Protein AF-A0A939INZ6-F1 (afdb_monomer)

pLDDT: mean 71.63, std 12.54, range [39.81, 89.75]

Mean predicted aligned error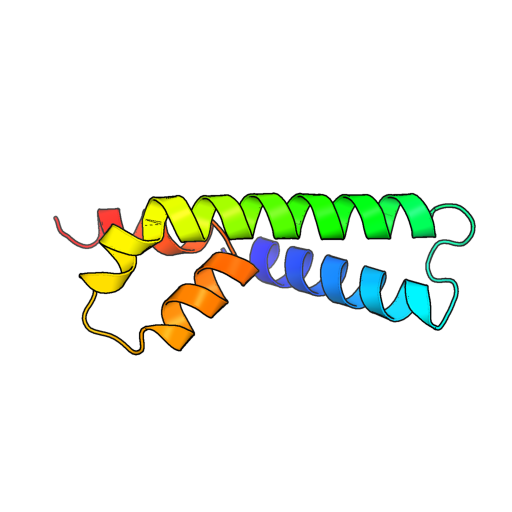: 9.67 Å

Solvent-accessible surface area (backbone atoms only — not comparable to full-atom values): 4702 Å² total; per-residue (Å²): 116,67,65,63,49,53,52,48,52,49,44,47,52,50,34,56,44,37,76,81,42,80,73,58,56,89,49,33,64,56,45,37,49,51,39,50,51,50,44,50,51,13,47,52,51,36,62,74,41,40,73,59,55,72,71,46,98,63,65,62,68,58,57,50,50,46,20,46,66,48,28,67,75,59,54,60,58,60,68,64,70,76,119

Radius of gyration: 14.9 Å; Cα contacts (8 Å, |Δi|>4): 53; chains: 1; bounding box: 36×22×44 Å

Sequence (83 aa):
MLILKIGLLAVYLAAAASLVVPVLGPGDIYLQYVALALLAIHALETVFTFQILQRHPGGMAQSVLLCLLFGVVHWAPLKKSGS

Organism: NCBI:txid651086

Structure (mmCIF, N/CA/C/O backbone):
data_AF-A0A939INZ6-F1
#
_entry.id   AF-A0A939INZ6-F1
#
loop_
_atom_site.group_PDB
_atom_site.id
_atom_site.type_symbol
_atom_site.label_atom_id
_atom_site.label_alt_id
_atom_site.label_comp_id
_atom_site.label_asym_id
_atom_site.label_entity_id
_atom_site.label_seq_id
_atom_site.pdbx_PDB_ins_code
_atom_site.Cartn_x
_atom_site.Cartn_y
_atom_site.Cartn_z
_atom_site.occupancy
_atom_site.B_iso_or_equiv
_atom_site.auth_seq_id
_atom_site.auth_comp_id
_atom_site.auth_asym_id
_atom_site.auth_atom_id
_atom_site.pdbx_PDB_model_num
ATOM 1 N N . MET A 1 1 ? -0.938 14.403 7.275 1.00 61.06 1 MET A N 1
ATOM 2 C CA . MET A 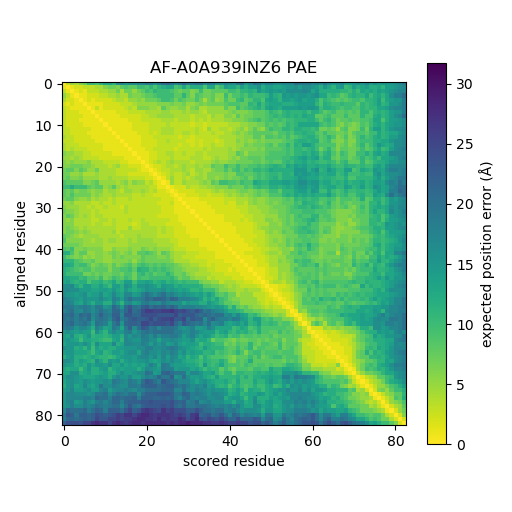1 1 ? -1.786 13.250 6.888 1.00 61.06 1 MET A CA 1
ATOM 3 C C . MET A 1 1 ? -1.977 13.107 5.381 1.00 61.06 1 MET A C 1
ATOM 5 O O . MET A 1 1 ? -1.752 12.014 4.896 1.00 61.06 1 MET A O 1
ATOM 9 N N . LEU A 1 2 ? -2.357 14.153 4.632 1.00 65.75 2 LEU A N 1
ATOM 10 C CA . LEU A 1 2 ? -2.673 14.053 3.192 1.00 65.75 2 LEU A CA 1
ATOM 11 C C . LEU A 1 2 ? -1.493 13.591 2.306 1.00 65.75 2 LEU A C 1
ATOM 13 O O . LEU A 1 2 ? -1.688 12.817 1.381 1.00 65.75 2 LEU A O 1
ATOM 17 N N . ILE A 1 3 ? -0.265 14.009 2.620 1.00 63.66 3 ILE A N 1
ATOM 18 C CA . ILE A 1 3 ? 0.932 13.692 1.817 1.00 63.66 3 ILE A CA 1
ATOM 19 C C . ILE A 1 3 ? 1.238 12.186 1.802 1.00 63.66 3 ILE A C 1
ATOM 21 O O . ILE A 1 3 ? 1.489 11.634 0.737 1.00 63.66 3 ILE A O 1
ATOM 25 N N . LEU A 1 4 ? 1.138 11.499 2.949 1.00 66.25 4 LEU A N 1
ATOM 26 C CA . LEU A 1 4 ? 1.300 10.037 3.002 1.00 66.25 4 LEU A CA 1
ATOM 27 C C . LEU A 1 4 ? 0.212 9.324 2.193 1.00 66.25 4 LEU A C 1
ATOM 29 O O . LEU A 1 4 ? 0.490 8.335 1.525 1.00 66.25 4 LEU A O 1
ATOM 33 N N . LYS A 1 5 ? -1.017 9.851 2.234 1.00 65.00 5 LYS A N 1
ATOM 34 C CA . LYS A 1 5 ? -2.148 9.298 1.488 1.00 65.00 5 LYS A CA 1
ATOM 35 C C . LYS A 1 5 ? -1.912 9.357 -0.019 1.00 65.00 5 LYS A C 1
ATOM 37 O O . LYS A 1 5 ? -2.092 8.365 -0.716 1.00 65.00 5 LYS A O 1
ATOM 42 N N . ILE A 1 6 ? -1.484 10.522 -0.497 1.00 73.62 6 ILE A N 1
ATOM 43 C CA . ILE A 1 6 ? -1.178 10.750 -1.910 1.00 73.62 6 ILE A CA 1
ATOM 44 C C . ILE A 1 6 ? 0.027 9.903 -2.334 1.00 73.62 6 ILE A C 1
ATOM 46 O O . ILE A 1 6 ? -0.023 9.274 -3.386 1.00 73.62 6 ILE A O 1
ATOM 50 N N . GLY A 1 7 ? 1.071 9.827 -1.502 1.00 76.06 7 GLY A N 1
ATOM 51 C CA . GLY A 1 7 ? 2.251 9.007 -1.779 1.00 76.06 7 GLY A CA 1
ATOM 52 C C . GLY A 1 7 ? 1.924 7.519 -1.915 1.00 76.06 7 GLY A C 1
ATOM 53 O O . GLY A 1 7 ? 2.372 6.876 -2.857 1.00 76.06 7 GLY A O 1
ATOM 54 N N . LEU A 1 8 ? 1.085 6.979 -1.030 1.00 77.50 8 LEU A N 1
ATOM 55 C CA . LEU A 1 8 ? 0.690 5.572 -1.0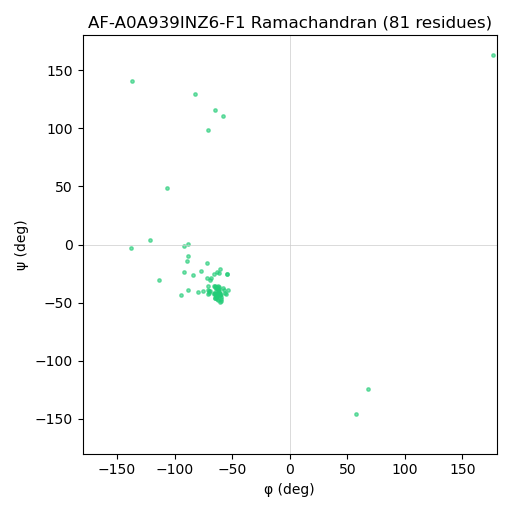77 1.00 77.50 8 LEU A CA 1
ATOM 56 C C . LEU A 1 8 ? -0.203 5.257 -2.286 1.00 77.50 8 LEU A C 1
ATOM 58 O O . LEU A 1 8 ? -0.007 4.244 -2.954 1.00 77.50 8 LEU A O 1
ATOM 62 N N . LEU A 1 9 ? -1.128 6.161 -2.625 1.00 79.56 9 LEU A N 1
ATOM 63 C CA . LEU A 1 9 ? -1.927 6.044 -3.845 1.00 79.56 9 LEU A CA 1
ATOM 64 C C . LEU A 1 9 ? -1.037 6.069 -5.096 1.00 79.56 9 LEU A C 1
ATOM 66 O O . LEU A 1 9 ? -1.239 5.271 -6.007 1.00 79.56 9 LEU A O 1
ATOM 70 N N . ALA A 1 10 ? -0.025 6.940 -5.122 1.00 81.56 10 ALA A N 1
ATOM 71 C CA . ALA A 1 10 ? 0.938 7.004 -6.214 1.00 81.56 10 ALA A CA 1
ATOM 72 C C . ALA A 1 10 ? 1.749 5.705 -6.348 1.00 81.56 10 ALA A C 1
ATOM 74 O O . ALA A 1 10 ? 1.961 5.256 -7.468 1.00 81.56 10 ALA A O 1
ATOM 75 N N . VAL A 1 11 ? 2.137 5.059 -5.240 1.00 82.50 11 VAL A N 1
ATOM 76 C CA . VAL A 1 11 ? 2.815 3.747 -5.266 1.00 82.50 11 VAL A CA 1
ATOM 77 C C . VAL A 1 11 ? 1.911 2.667 -5.861 1.00 82.50 11 VAL A C 1
ATOM 79 O O . VAL A 1 11 ? 2.365 1.914 -6.719 1.00 82.50 11 VAL A O 1
ATOM 82 N N . TYR A 1 12 ? 0.632 2.613 -5.477 1.00 81.56 12 TYR A N 1
ATOM 83 C CA . TYR A 1 12 ? -0.310 1.652 -6.063 1.00 81.56 12 TYR A CA 1
ATOM 84 C C . TYR A 1 12 ? -0.559 1.908 -7.552 1.00 81.56 12 TYR A C 1
ATOM 86 O O . TYR A 1 12 ? -0.561 0.966 -8.341 1.00 81.56 12 TYR A O 1
ATOM 94 N N . LEU A 1 13 ? -0.731 3.171 -7.951 1.00 84.69 13 LEU A N 1
ATOM 95 C CA . LEU A 1 13 ? -0.916 3.541 -9.355 1.00 84.69 13 LEU A CA 1
ATOM 96 C C . LEU A 1 13 ? 0.333 3.238 -10.186 1.00 84.69 13 LEU A C 1
ATOM 98 O O . LEU A 1 13 ? 0.212 2.709 -11.285 1.00 84.69 13 LEU A O 1
ATOM 102 N N . ALA A 1 14 ? 1.523 3.516 -9.654 1.00 83.81 14 ALA A N 1
ATOM 103 C CA . ALA A 1 14 ? 2.784 3.204 -10.314 1.00 83.81 14 ALA A CA 1
ATOM 104 C C . ALA A 1 14 ? 2.990 1.687 -10.437 1.00 83.81 14 ALA A C 1
ATOM 106 O O . ALA A 1 14 ? 3.377 1.217 -11.501 1.00 83.81 14 ALA A O 1
ATOM 107 N N . ALA A 1 15 ? 2.667 0.909 -9.400 1.00 86.75 15 ALA A N 1
ATOM 108 C CA . ALA A 1 15 ? 2.722 -0.551 -9.450 1.00 86.75 15 ALA A CA 1
ATOM 109 C C . ALA A 1 15 ? 1.697 -1.148 -10.432 1.00 86.75 15 ALA A C 1
ATOM 111 O O . ALA A 1 15 ? 2.002 -2.125 -11.105 1.00 86.75 15 ALA A O 1
ATOM 112 N N . ALA A 1 16 ? 0.504 -0.560 -10.561 1.00 84.50 16 ALA A N 1
ATOM 113 C CA . ALA A 1 16 ? -0.487 -0.984 -11.550 1.00 84.50 16 ALA A CA 1
ATOM 114 C C . ALA A 1 16 ? -0.067 -0.610 -12.981 1.00 84.50 16 ALA A C 1
ATOM 116 O O . ALA A 1 16 ? -0.186 -1.424 -13.893 1.00 84.50 16 ALA A O 1
ATOM 117 N N . ALA A 1 17 ? 0.468 0.599 -13.177 1.00 87.56 17 ALA A N 1
ATOM 118 C CA . ALA A 1 17 ? 1.004 1.041 -14.461 1.00 87.56 17 ALA A CA 1
ATOM 119 C C . ALA A 1 17 ? 2.188 0.168 -14.904 1.00 87.56 17 ALA A C 1
ATOM 121 O O . ALA A 1 17 ? 2.251 -0.217 -16.065 1.00 87.56 17 ALA A O 1
ATOM 122 N N . SER A 1 18 ? 3.044 -0.227 -13.959 1.00 88.62 18 SER A N 1
ATOM 123 C CA . SER A 1 18 ? 4.177 -1.144 -14.142 1.00 88.62 18 SER A CA 1
ATOM 124 C C . SER A 1 18 ? 3.795 -2.496 -14.774 1.00 88.62 18 SER A C 1
ATOM 126 O O . SER A 1 18 ? 4.618 -3.127 -15.433 1.00 88.62 18 SER A O 1
ATOM 128 N N . LEU A 1 19 ? 2.536 -2.936 -14.631 1.00 85.00 19 LEU A N 1
ATOM 129 C CA . LEU A 1 19 ? 2.038 -4.179 -15.240 1.00 85.00 19 LEU A CA 1
ATOM 130 C C . LEU A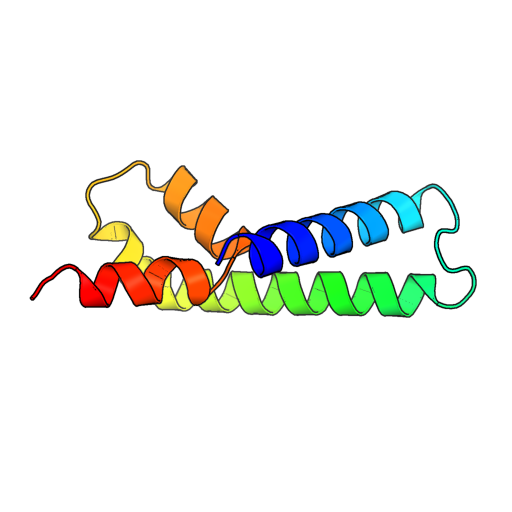 1 19 ? 1.751 -4.057 -16.743 1.00 85.00 19 LEU A C 1
ATOM 132 O O . LEU A 1 19 ? 1.705 -5.071 -17.435 1.00 85.00 19 LEU A O 1
ATOM 136 N N . VAL A 1 20 ? 1.517 -2.841 -17.242 1.00 89.75 20 VAL A N 1
ATOM 137 C CA . VAL A 1 20 ? 1.149 -2.576 -18.645 1.00 89.75 20 VAL A CA 1
ATOM 138 C C . VAL A 1 20 ? 2.229 -1.814 -19.401 1.00 89.75 20 VAL A C 1
ATOM 140 O O . VAL A 1 20 ? 2.378 -1.997 -20.608 1.00 89.75 20 VAL A O 1
ATOM 143 N N . VAL A 1 21 ? 2.996 -0.977 -18.705 1.00 87.69 21 VAL A N 1
ATOM 144 C CA . VAL A 1 21 ? 4.116 -0.215 -19.253 1.00 87.69 21 VAL A CA 1
ATOM 145 C C . VAL A 1 21 ? 5.288 -0.255 -18.273 1.00 87.69 21 VAL A C 1
ATOM 147 O O . VAL A 1 21 ? 5.066 -0.151 -17.070 1.00 87.69 21 VAL A O 1
ATOM 150 N N . PRO A 1 22 ? 6.539 -0.377 -18.744 1.00 85.31 22 PRO A N 1
ATOM 151 C CA . PRO A 1 22 ? 7.697 -0.292 -17.861 1.00 85.31 22 PRO A CA 1
ATOM 152 C C . PRO A 1 22 ? 7.783 1.119 -17.267 1.00 85.31 22 PRO A C 1
ATOM 154 O O . PRO A 1 22 ? 7.961 2.095 -17.997 1.00 85.31 22 PRO A O 1
ATOM 157 N N . VAL A 1 23 ? 7.636 1.228 -15.944 1.00 87.50 23 VAL A N 1
ATOM 158 C CA . VAL A 1 23 ? 7.682 2.510 -15.219 1.00 87.50 23 VAL A CA 1
ATOM 159 C C . VAL A 1 23 ? 9.094 2.762 -14.702 1.00 87.50 23 VAL A C 1
ATOM 161 O O . VAL A 1 23 ? 9.607 3.873 -14.824 1.00 87.50 23 VAL A O 1
ATOM 164 N N . LEU A 1 24 ? 9.732 1.7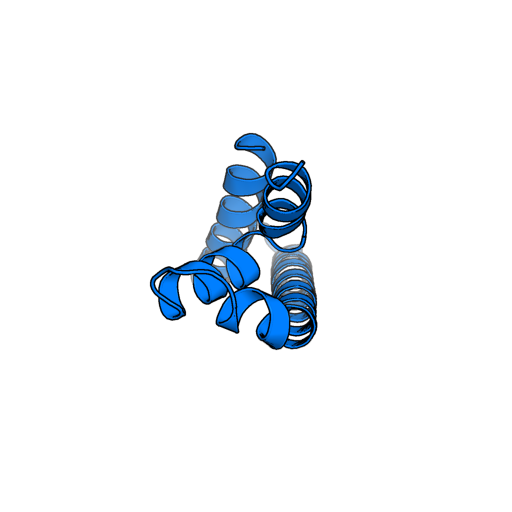29 -14.145 1.00 85.31 24 LEU A N 1
ATOM 165 C CA . LEU A 1 24 ? 11.088 1.783 -13.583 1.00 85.31 24 LEU A CA 1
ATOM 166 C C . LEU A 1 24 ? 12.064 0.800 -14.256 1.00 85.31 24 LEU A C 1
ATOM 168 O O . LEU A 1 24 ? 13.212 0.668 -13.824 1.00 85.31 24 LEU A O 1
ATOM 172 N N . GLY A 1 25 ? 11.629 0.088 -15.297 1.00 86.50 25 GLY A N 1
ATOM 173 C CA . GLY A 1 25 ? 12.429 -0.914 -15.994 1.00 86.50 25 GLY A CA 1
ATOM 174 C C . GLY A 1 25 ? 12.692 -2.135 -15.099 1.00 86.50 25 GLY A C 1
ATOM 175 O O . GLY A 1 25 ? 11.755 -2.715 -14.562 1.00 86.50 25 GLY A O 1
ATOM 176 N N . PRO A 1 26 ? 13.948 -2.554 -14.860 1.00 86.75 26 PRO A N 1
ATOM 177 C CA . PRO A 1 26 ? 14.237 -3.689 -13.973 1.00 86.75 26 PRO A CA 1
ATOM 178 C C . PRO A 1 26 ? 13.744 -3.482 -12.529 1.00 86.75 26 PRO A C 1
ATOM 180 O O . PRO A 1 26 ? 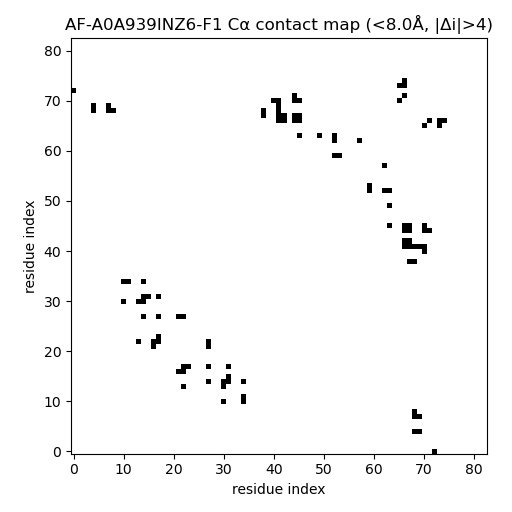13.565 -4.446 -11.788 1.00 86.75 26 PRO A O 1
ATOM 183 N N . GLY A 1 27 ? 13.535 -2.223 -12.124 1.00 86.00 27 GLY A N 1
ATOM 184 C CA . GLY A 1 27 ? 13.032 -1.843 -10.803 1.00 86.00 27 GLY A CA 1
ATOM 185 C C . GLY A 1 27 ? 11.547 -2.147 -10.574 1.00 86.00 27 GLY A C 1
ATOM 186 O O . GLY A 1 27 ? 11.098 -2.161 -9.428 1.00 86.00 27 GLY A O 1
ATOM 187 N N . ASP A 1 28 ? 10.793 -2.411 -11.643 1.00 85.88 28 ASP A N 1
ATOM 188 C CA . ASP A 1 28 ? 9.342 -2.612 -11.619 1.00 85.88 28 ASP A CA 1
ATOM 189 C C . ASP A 1 28 ? 8.916 -3.766 -10.695 1.00 85.88 28 ASP A C 1
ATOM 191 O O . ASP A 1 28 ? 7.947 -3.647 -9.945 1.00 85.88 28 ASP A O 1
ATOM 195 N N . ILE A 1 29 ? 9.703 -4.845 -10.645 1.00 88.00 29 ILE A N 1
ATOM 196 C CA . ILE A 1 29 ? 9.428 -5.987 -9.764 1.00 88.00 29 ILE A CA 1
ATOM 197 C C . ILE A 1 29 ? 9.505 -5.613 -8.275 1.00 88.00 29 ILE A C 1
ATOM 199 O O . ILE A 1 29 ? 8.685 -6.057 -7.474 1.00 88.00 29 ILE A O 1
ATOM 203 N N . TYR A 1 30 ? 10.450 -4.749 -7.894 1.00 89.19 30 TYR A N 1
ATOM 204 C CA . TYR A 1 30 ? 10.578 -4.282 -6.514 1.00 89.19 30 TYR A CA 1
ATOM 205 C C . TYR A 1 30 ? 9.435 -3.338 -6.148 1.00 89.19 30 TYR A C 1
ATOM 207 O O . TYR A 1 30 ? 8.900 -3.433 -5.047 1.00 89.19 30 TYR A O 1
ATOM 215 N N . LEU A 1 31 ? 9.024 -2.468 -7.076 1.00 85.62 31 LEU A N 1
ATOM 216 C CA . LEU A 1 31 ? 7.866 -1.591 -6.897 1.00 85.62 31 LEU A CA 1
ATOM 217 C C . LEU A 1 31 ? 6.585 -2.403 -6.665 1.00 85.62 31 LEU A C 1
ATOM 219 O O . LEU A 1 31 ? 5.829 -2.105 -5.740 1.00 85.62 31 LEU A O 1
ATOM 223 N N . GLN A 1 32 ? 6.375 -3.457 -7.455 1.00 86.19 32 GLN A N 1
ATOM 224 C CA . GLN A 1 32 ? 5.247 -4.370 -7.291 1.00 86.19 32 GLN A CA 1
ATOM 225 C C . GLN A 1 32 ? 5.306 -5.091 -5.941 1.00 86.19 32 GLN A C 1
ATOM 227 O O . GLN A 1 32 ? 4.315 -5.076 -5.217 1.00 86.19 32 GLN A O 1
ATOM 232 N N . TYR A 1 33 ? 6.459 -5.644 -5.543 1.00 88.81 33 TYR A N 1
ATOM 233 C CA . TYR A 1 33 ? 6.600 -6.288 -4.232 1.00 88.81 33 TYR A CA 1
ATOM 234 C C . TYR A 1 33 ? 6.367 -5.332 -3.065 1.00 88.81 33 TYR A C 1
ATOM 236 O O . TYR A 1 33 ? 5.695 -5.705 -2.107 1.00 88.81 33 TYR A O 1
ATOM 244 N N . VAL A 1 34 ? 6.873 -4.099 -3.138 1.00 85.00 34 VAL A N 1
ATOM 245 C CA . VAL A 1 34 ? 6.636 -3.076 -2.111 1.00 85.00 34 VAL A CA 1
ATOM 246 C C . VAL A 1 34 ? 5.151 -2.734 -2.027 1.00 85.00 34 VAL A C 1
ATOM 248 O O . VAL A 1 34 ? 4.601 -2.701 -0.928 1.00 85.00 34 VAL A O 1
ATOM 251 N N . ALA A 1 35 ? 4.480 -2.534 -3.164 1.00 85.38 35 ALA A N 1
ATOM 252 C CA . ALA A 1 35 ? 3.042 -2.279 -3.194 1.00 85.38 35 ALA A CA 1
ATOM 253 C C . ALA A 1 35 ? 2.242 -3.453 -2.605 1.00 85.38 35 ALA A C 1
ATOM 255 O O . ALA A 1 35 ? 1.319 -3.244 -1.821 1.00 85.38 35 ALA A O 1
ATOM 256 N N . LEU A 1 36 ? 2.624 -4.688 -2.926 1.00 83.12 36 LEU A N 1
ATOM 257 C CA . LEU A 1 36 ? 1.958 -5.904 -2.458 1.00 83.12 36 LEU A CA 1
ATOM 258 C C . LEU A 1 36 ? 2.190 -6.135 -0.956 1.00 83.12 36 LEU A C 1
ATOM 260 O O . LEU A 1 36 ? 1.252 -6.463 -0.232 1.00 83.12 36 LEU A O 1
ATOM 264 N N . ALA A 1 37 ? 3.405 -5.883 -0.463 1.00 84.75 37 ALA A N 1
ATOM 265 C CA . ALA A 1 37 ? 3.732 -5.925 0.959 1.00 84.75 37 ALA A CA 1
ATOM 266 C C . ALA A 1 37 ? 2.967 -4.854 1.747 1.00 84.75 37 ALA A C 1
ATOM 268 O O . ALA A 1 37 ? 2.393 -5.157 2.791 1.00 84.75 37 ALA A O 1
ATOM 269 N N . LEU A 1 38 ? 2.893 -3.623 1.227 1.00 79.56 38 LEU A N 1
ATOM 270 C CA . LEU A 1 38 ? 2.077 -2.560 1.814 1.00 79.56 38 LEU A CA 1
ATOM 271 C C . LEU A 1 38 ? 0.607 -2.973 1.859 1.00 79.56 38 LEU A C 1
ATOM 273 O O . LEU A 1 38 ? -0.017 -2.865 2.909 1.00 79.56 38 LEU A O 1
ATOM 277 N N . LEU A 1 39 ? 0.059 -3.505 0.765 1.00 79.31 39 LEU A N 1
ATOM 278 C CA . LEU A 1 39 ? -1.325 -3.976 0.725 1.00 79.31 39 LEU A CA 1
ATOM 279 C C . LEU A 1 39 ? -1.584 -5.085 1.755 1.00 79.31 39 LEU A C 1
ATOM 281 O O . LEU A 1 39 ? -2.598 -5.046 2.448 1.00 79.31 39 LEU A O 1
ATOM 285 N N . ALA A 1 40 ? -0.663 -6.041 1.896 1.00 79.56 40 ALA A N 1
ATOM 286 C CA . ALA A 1 40 ? -0.764 -7.121 2.874 1.00 79.56 40 ALA A CA 1
ATOM 287 C C . ALA A 1 40 ? -0.721 -6.602 4.321 1.00 79.56 40 ALA A C 1
ATOM 289 O O . ALA A 1 40 ? -1.520 -7.037 5.150 1.00 79.56 40 ALA A O 1
ATOM 290 N N . ILE A 1 41 ? 0.160 -5.642 4.619 1.00 81.31 41 ILE A N 1
ATOM 291 C CA . ILE A 1 41 ? 0.219 -4.983 5.932 1.00 81.31 41 ILE A CA 1
ATOM 292 C C . ILE A 1 41 ? -1.110 -4.279 6.220 1.00 81.31 41 ILE A C 1
ATOM 294 O O . ILE A 1 41 ? -1.715 -4.537 7.257 1.00 81.31 41 ILE A O 1
ATOM 298 N N . HIS A 1 42 ? -1.620 -3.476 5.283 1.00 76.94 42 HIS A N 1
ATOM 299 C CA . HIS A 1 42 ? -2.901 -2.786 5.453 1.00 76.94 42 HIS A CA 1
ATOM 300 C C . HIS A 1 42 ? -4.082 -3.759 5.596 1.00 76.94 42 HIS A C 1
ATOM 302 O O . HIS A 1 42 ? -5.014 -3.502 6.363 1.00 76.94 42 HIS A O 1
ATOM 308 N N . ALA A 1 43 ? -4.054 -4.897 4.897 1.00 73.94 43 ALA A N 1
ATOM 309 C CA . ALA A 1 43 ? -5.058 -5.947 5.040 1.00 73.94 43 ALA A CA 1
ATOM 310 C C . ALA A 1 43 ? -5.021 -6.571 6.444 1.00 73.94 43 ALA A C 1
ATOM 312 O O . ALA A 1 43 ? -6.068 -6.692 7.081 1.00 73.94 43 ALA A O 1
ATOM 313 N N . LEU A 1 44 ? -3.831 -6.900 6.962 1.00 75.44 44 LEU A N 1
ATOM 314 C CA . LEU A 1 44 ? -3.667 -7.388 8.334 1.00 75.44 44 LEU A CA 1
ATOM 315 C C . LEU A 1 44 ? -4.167 -6.355 9.348 1.00 75.44 44 LEU A C 1
ATOM 317 O O . LEU A 1 44 ? -4.982 -6.687 10.206 1.00 75.44 44 LEU A O 1
ATOM 321 N N . GLU A 1 45 ? -3.752 -5.094 9.220 1.00 71.75 45 GLU A N 1
ATOM 322 C CA . GLU A 1 45 ? -4.217 -3.997 10.076 1.00 71.75 45 GLU A CA 1
ATOM 323 C C . GLU A 1 45 ? -5.745 -3.859 10.056 1.00 71.75 45 GLU A C 1
ATOM 325 O O . GLU A 1 45 ? -6.363 -3.690 11.111 1.00 71.75 45 GLU A O 1
ATOM 330 N N . THR A 1 46 ? -6.367 -3.989 8.881 1.00 68.94 46 THR A N 1
ATOM 331 C CA . THR A 1 46 ? -7.827 -3.954 8.721 1.00 68.94 46 THR A CA 1
ATOM 332 C C . THR A 1 46 ? -8.495 -5.115 9.455 1.00 68.94 46 THR A C 1
ATOM 334 O O . THR A 1 46 ? -9.493 -4.896 10.134 1.00 68.94 46 THR A O 1
ATOM 337 N N . VAL A 1 47 ? -7.943 -6.333 9.385 1.00 71.19 47 VAL A N 1
ATOM 338 C CA . VAL A 1 47 ? -8.462 -7.505 10.116 1.00 71.19 47 VAL A CA 1
ATOM 339 C C . VAL A 1 47 ? -8.343 -7.310 11.630 1.00 71.19 47 VAL A C 1
ATOM 341 O O . VAL A 1 47 ? -9.314 -7.536 12.354 1.00 71.19 47 VAL A O 1
ATOM 344 N N . PHE A 1 48 ? -7.198 -6.826 12.122 1.00 71.12 48 PHE A N 1
ATOM 345 C CA . PHE A 1 48 ? -6.995 -6.561 13.552 1.00 71.12 48 PHE A CA 1
ATOM 346 C C . PHE A 1 48 ? -7.902 -5.445 14.083 1.00 71.12 48 PHE A C 1
ATOM 348 O O . PHE A 1 48 ? -8.385 -5.514 15.214 1.00 71.12 48 PHE A O 1
ATOM 355 N N . THR A 1 49 ? -8.172 -4.424 13.272 1.00 67.25 49 THR A N 1
ATOM 356 C CA . THR A 1 49 ? -9.037 -3.297 13.648 1.00 67.25 49 THR A CA 1
ATOM 357 C C . THR A 1 49 ? -10.499 -3.502 13.261 1.00 67.25 49 THR A C 1
ATOM 359 O O . THR A 1 49 ? -11.337 -2.673 13.612 1.00 67.25 49 THR A O 1
ATOM 362 N N . PHE A 1 50 ? -10.849 -4.620 12.618 1.00 66.56 50 PHE A N 1
ATOM 363 C CA . PHE A 1 50 ? -12.195 -4.908 12.117 1.00 66.56 50 PHE A CA 1
ATOM 364 C C . PHE A 1 50 ? -13.255 -4.848 13.221 1.00 66.56 50 PHE A C 1
ATOM 366 O O . PHE A 1 50 ? -14.340 -4.304 13.026 1.00 66.56 50 PHE A O 1
ATOM 373 N N . GLN A 1 51 ? -12.917 -5.336 14.418 1.00 64.00 51 GLN A N 1
ATOM 374 C CA . GLN A 1 51 ? -13.803 -5.280 15.586 1.00 64.00 51 GLN A CA 1
ATOM 375 C C . GLN A 1 51 ? -14.023 -3.848 16.109 1.00 64.00 51 GLN A C 1
ATOM 377 O O . GLN A 1 51 ? -15.072 -3.548 16.675 1.00 64.00 51 GLN A O 1
ATOM 382 N N . ILE A 1 52 ? -13.048 -2.954 15.920 1.00 63.28 52 ILE A N 1
ATOM 383 C CA . ILE A 1 52 ? -13.140 -1.529 16.280 1.00 63.28 52 ILE A CA 1
ATOM 384 C C . ILE A 1 52 ? -13.934 -0.776 15.204 1.00 63.28 52 ILE A C 1
ATOM 386 O O . ILE A 1 52 ? -14.796 0.038 15.525 1.00 63.28 52 ILE A O 1
ATOM 390 N N . LEU A 1 53 ? -13.697 -1.100 13.930 1.00 61.00 53 LEU A N 1
ATOM 391 C CA . LEU A 1 53 ? -14.401 -0.555 12.768 1.00 61.00 53 LEU A CA 1
ATOM 392 C C . LEU A 1 53 ? -15.902 -0.881 12.794 1.00 61.00 53 LEU A C 1
ATOM 394 O O . LEU A 1 53 ? -16.707 -0.000 12.513 1.00 61.00 53 LEU A O 1
ATOM 398 N N . GLN A 1 54 ? -16.286 -2.099 13.198 1.00 63.62 54 GLN A N 1
ATOM 399 C CA . GLN A 1 54 ? -17.694 -2.493 13.370 1.00 63.62 54 GLN A CA 1
ATOM 400 C C . GLN A 1 54 ? -18.441 -1.674 14.431 1.00 63.62 54 GLN A C 1
ATOM 402 O O . GLN A 1 54 ? -19.664 -1.580 14.385 1.00 63.62 54 GLN A O 1
ATOM 407 N N . ARG A 1 55 ? -17.724 -1.095 15.400 1.00 64.50 55 ARG A N 1
ATOM 408 C CA . ARG A 1 55 ? -18.314 -0.288 16.477 1.00 64.50 55 ARG A CA 1
ATOM 409 C C . ARG A 1 55 ? -18.448 1.191 16.121 1.00 64.50 55 ARG A C 1
ATOM 411 O O . ARG A 1 55 ? -19.095 1.922 16.867 1.00 64.50 55 ARG A O 1
ATOM 418 N N . HIS A 1 56 ? -17.858 1.644 15.015 1.00 58.72 56 HIS A N 1
ATOM 419 C CA . HIS A 1 56 ? -17.997 3.027 14.572 1.00 58.72 56 HIS A CA 1
ATOM 420 C C . HIS A 1 56 ? -19.308 3.227 13.789 1.00 58.72 56 HIS A C 1
ATOM 422 O O . HIS A 1 56 ? -19.560 2.493 12.834 1.00 58.72 56 HIS A O 1
ATOM 428 N N . PRO A 1 57 ? -20.129 4.238 14.133 1.00 51.81 57 PRO A N 1
ATOM 429 C CA . PRO A 1 57 ? -21.330 4.570 13.375 1.00 51.81 57 PRO A CA 1
ATOM 430 C C . PRO A 1 57 ? -20.933 5.194 12.028 1.00 51.81 57 PRO A C 1
ATOM 432 O O . PRO A 1 57 ? -20.582 6.368 11.944 1.00 51.81 57 PRO A O 1
ATOM 435 N N . GLY A 1 58 ? -20.938 4.382 10.971 1.00 58.97 58 GLY A N 1
ATOM 436 C CA . GLY A 1 58 ? -20.587 4.785 9.609 1.00 58.97 58 GLY A CA 1
ATOM 437 C C . GLY A 1 58 ? -20.599 3.602 8.640 1.00 58.97 58 GLY A C 1
ATOM 438 O O . GLY A 1 58 ? -20.582 2.445 9.055 1.00 58.97 58 GLY A O 1
ATOM 439 N N . GLY A 1 59 ? -20.644 3.882 7.334 1.00 68.25 59 GLY A N 1
ATOM 440 C CA . GLY A 1 59 ? -20.646 2.852 6.294 1.00 68.25 59 GLY A CA 1
ATOM 441 C C . GLY A 1 59 ? -19.415 1.948 6.396 1.00 68.25 59 GLY A C 1
ATOM 442 O O . GLY A 1 59 ? -18.300 2.373 6.102 1.00 68.25 59 GLY A O 1
ATOM 443 N N . MET A 1 60 ? -19.625 0.692 6.789 1.00 61.72 60 MET A N 1
ATOM 444 C CA . MET A 1 60 ? -18.575 -0.297 7.065 1.00 61.72 60 MET A CA 1
ATOM 445 C C . MET A 1 60 ? -17.592 -0.467 5.896 1.00 61.72 60 MET A C 1
ATOM 447 O O . MET A 1 60 ? -16.381 -0.539 6.102 1.00 61.72 60 MET A O 1
ATOM 451 N N . ALA A 1 61 ? -18.104 -0.437 4.662 1.00 62.56 61 ALA A N 1
ATOM 452 C CA . ALA A 1 61 ? -17.299 -0.503 3.446 1.00 62.56 61 ALA A CA 1
ATOM 453 C C . ALA A 1 61 ? -16.321 0.675 3.320 1.00 62.56 61 ALA A C 1
ATOM 455 O O . ALA A 1 61 ? -15.183 0.489 2.905 1.00 62.56 61 ALA A O 1
ATOM 456 N N . GLN A 1 62 ? -16.734 1.877 3.721 1.00 65.06 62 GLN A N 1
ATOM 457 C CA . GLN A 1 62 ? -15.923 3.086 3.612 1.00 65.06 62 GLN A CA 1
ATOM 458 C C . GLN A 1 62 ? -14.752 3.044 4.597 1.00 65.06 62 GLN A C 1
ATOM 460 O O . GLN A 1 62 ? -13.621 3.362 4.235 1.00 65.06 62 GLN A O 1
ATOM 465 N N . SER A 1 63 ? -15.003 2.582 5.821 1.00 62.41 63 SER A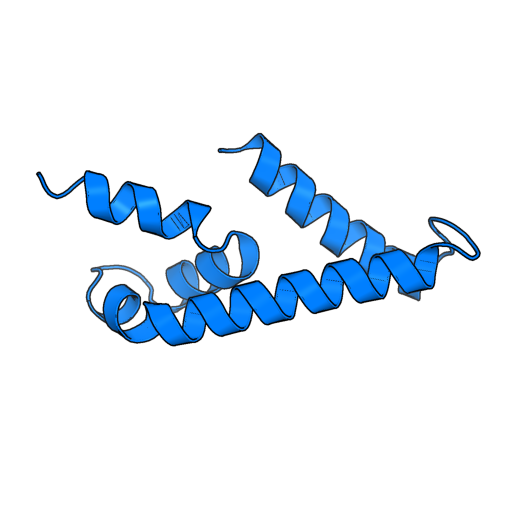 N 1
ATOM 466 C CA . SER A 1 63 ? -13.974 2.469 6.855 1.00 62.41 63 SER A CA 1
ATOM 467 C C . SER A 1 63 ? -12.973 1.346 6.556 1.00 62.41 63 SER A C 1
ATOM 469 O O . SER A 1 63 ? -11.778 1.515 6.786 1.00 62.41 63 SER A O 1
ATOM 471 N N . VAL A 1 64 ? -13.438 0.233 5.975 1.00 65.25 64 VAL A N 1
ATOM 472 C CA . VAL A 1 64 ? -12.579 -0.853 5.471 1.00 65.25 64 VAL A CA 1
ATOM 473 C C . VAL A 1 64 ? -11.720 -0.375 4.300 1.00 65.25 64 VAL A C 1
ATOM 475 O O . VAL A 1 64 ? -10.512 -0.592 4.315 1.00 65.25 64 VAL A O 1
ATOM 478 N N . LEU A 1 65 ? -12.302 0.339 3.328 1.00 66.38 65 LEU A N 1
ATOM 479 C CA . LEU A 1 65 ? -11.564 0.885 2.185 1.00 66.38 65 LEU A CA 1
ATOM 480 C C . LEU A 1 65 ? -10.478 1.868 2.642 1.00 66.38 65 LEU A C 1
ATOM 482 O O . LEU A 1 65 ? -9.346 1.816 2.174 1.00 66.38 65 LEU A O 1
ATOM 486 N N . LEU A 1 66 ? -10.807 2.740 3.598 1.00 64.62 66 LEU A N 1
ATOM 487 C CA . LEU A 1 66 ? -9.868 3.710 4.159 1.00 64.62 66 LEU A CA 1
ATOM 488 C C . LEU A 1 66 ? -8.774 3.048 5.009 1.00 64.62 66 LEU A C 1
ATOM 490 O O . LEU A 1 66 ? -7.662 3.568 5.046 1.00 64.62 66 LEU A O 1
ATOM 494 N N . CYS A 1 67 ? -9.050 1.914 5.659 1.00 65.19 67 CYS A N 1
ATOM 495 C CA . CYS A 1 67 ? -8.043 1.148 6.395 1.00 65.19 67 CYS A CA 1
ATOM 496 C C . CYS A 1 67 ? -7.109 0.377 5.447 1.00 65.19 67 CYS A C 1
ATOM 498 O O . CYS A 1 67 ? -5.895 0.435 5.615 1.00 65.19 67 CYS A O 1
ATOM 500 N N . LEU A 1 68 ? -7.645 -0.212 4.375 1.00 64.12 68 LEU A N 1
ATOM 501 C CA . LEU A 1 68 ? -6.862 -0.833 3.299 1.00 64.12 68 LEU A CA 1
ATOM 502 C C . LEU A 1 68 ? -5.981 0.172 2.541 1.00 64.12 68 LEU A C 1
ATOM 504 O O . LEU A 1 68 ? -4.868 -0.155 2.136 1.00 64.12 68 LEU A O 1
ATOM 508 N N . LEU A 1 69 ? -6.474 1.397 2.344 1.00 62.25 69 LEU A N 1
ATOM 509 C CA . LEU A 1 69 ? -5.749 2.448 1.631 1.00 62.25 69 LEU A CA 1
ATOM 510 C C . LEU A 1 69 ? -4.770 3.227 2.511 1.00 62.25 69 LEU A C 1
ATOM 512 O O . LEU A 1 69 ? -3.843 3.800 1.955 1.00 62.25 69 LEU A O 1
ATOM 516 N N . PHE A 1 70 ? -4.976 3.317 3.833 1.00 62.38 70 PHE A N 1
ATOM 517 C CA . PHE A 1 70 ? -4.205 4.232 4.695 1.00 62.38 70 PHE A CA 1
ATOM 518 C C . PHE A 1 70 ? -3.741 3.664 6.048 1.00 62.38 70 PHE A C 1
ATOM 520 O O . PHE A 1 70 ? -3.053 4.379 6.782 1.00 62.38 70 PHE A O 1
ATOM 527 N N . GLY A 1 71 ? -4.100 2.431 6.408 1.00 64.62 71 GLY A N 1
ATOM 528 C CA . GLY A 1 71 ? -3.610 1.753 7.614 1.00 64.62 71 GLY A CA 1
ATOM 529 C C . GLY A 1 71 ? -3.884 2.478 8.932 1.00 64.62 71 GLY A C 1
ATOM 530 O O . GLY A 1 71 ? -4.896 3.174 9.104 1.00 64.62 71 GLY A O 1
ATOM 531 N N . VAL A 1 72 ? -2.939 2.351 9.876 1.00 55.88 72 VAL A N 1
ATOM 532 C CA . VAL A 1 72 ? -2.983 2.977 11.216 1.00 55.88 72 VAL A CA 1
ATOM 533 C C . VAL A 1 72 ? -3.180 4.489 11.218 1.00 55.88 72 VAL A C 1
ATOM 535 O O . VAL A 1 72 ? -3.775 5.044 12.148 1.00 55.88 72 VAL A O 1
ATOM 538 N N . VAL A 1 73 ? -2.796 5.163 10.137 1.00 54.50 73 VAL A N 1
ATOM 539 C CA . VAL A 1 73 ? -2.942 6.616 9.997 1.00 54.50 73 VAL A CA 1
ATOM 540 C C . VAL A 1 73 ? -4.413 7.050 10.019 1.00 54.50 73 VAL A C 1
ATOM 542 O O . VAL A 1 73 ? -4.700 8.194 10.372 1.00 54.50 73 VAL A O 1
ATOM 545 N N . HIS A 1 74 ? -5.363 6.171 9.676 1.00 58.47 74 HIS A N 1
ATOM 546 C CA . HIS A 1 74 ? -6.780 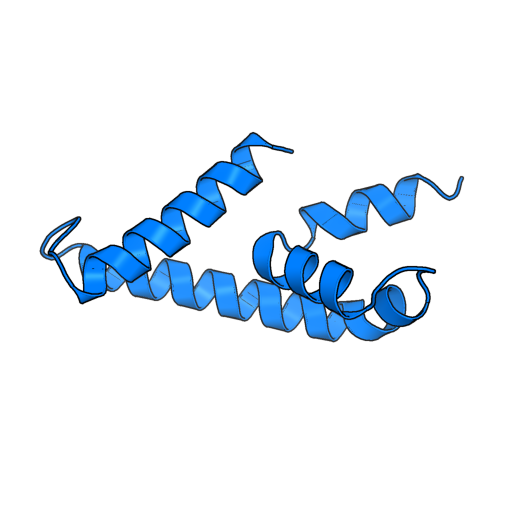6.531 9.667 1.00 58.47 74 HIS A CA 1
ATOM 547 C C . HIS A 1 74 ? -7.497 6.330 11.012 1.00 58.47 74 HIS A C 1
ATOM 549 O O . HIS A 1 74 ? -8.286 7.191 11.395 1.00 5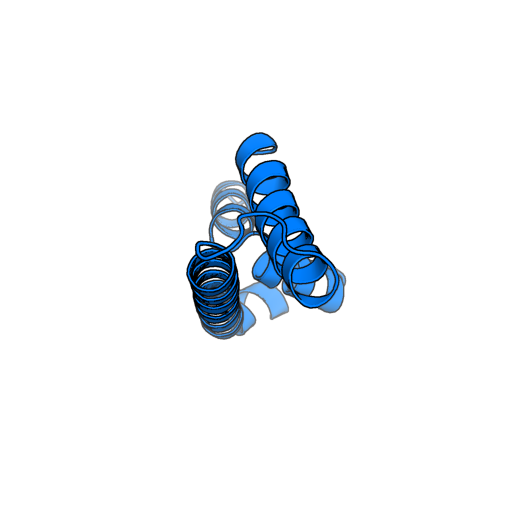8.47 74 HIS A O 1
ATOM 555 N N . TRP A 1 75 ? -7.207 5.257 11.759 1.00 55.03 75 TRP A N 1
ATOM 556 C CA . TRP A 1 75 ? -7.911 4.955 13.019 1.00 55.03 75 TRP A CA 1
ATOM 557 C C . TRP A 1 75 ? -7.237 5.530 14.278 1.00 55.03 75 TRP A C 1
ATOM 559 O O . TRP A 1 75 ? -7.922 5.807 15.263 1.00 55.03 75 TRP A O 1
ATOM 569 N N . ALA A 1 76 ? -5.926 5.799 14.253 1.00 55.94 76 ALA A N 1
ATOM 570 C CA . ALA A 1 76 ? -5.225 6.476 15.350 1.00 55.94 76 ALA A CA 1
ATOM 571 C C . ALA A 1 76 ? -5.828 7.846 15.755 1.00 55.94 76 ALA A C 1
ATOM 573 O O . ALA A 1 76 ? -5.960 8.094 16.957 1.00 55.94 76 ALA A O 1
ATOM 574 N N . PRO A 1 77 ? -6.236 8.744 14.830 1.00 54.38 77 PRO A N 1
ATOM 575 C CA . PRO A 1 77 ? -6.907 9.992 15.210 1.00 54.38 77 PRO A CA 1
ATOM 576 C C . PRO A 1 77 ? -8.343 9.787 15.718 1.00 54.38 77 PRO A C 1
ATOM 578 O O . PRO A 1 77 ? -8.782 10.556 16.569 1.00 54.38 77 PRO A O 1
ATOM 581 N N . LEU A 1 78 ? -9.060 8.745 15.272 1.00 54.38 78 LEU A N 1
ATOM 582 C CA . LEU A 1 78 ? -10.408 8.427 15.770 1.00 54.38 78 LEU A CA 1
ATOM 583 C C . LEU A 1 78 ? -10.378 8.036 17.254 1.00 54.38 78 LEU A C 1
ATOM 585 O O . LEU A 1 78 ? -11.237 8.465 18.018 1.00 54.38 78 LEU A O 1
ATOM 589 N N . LYS A 1 79 ? -9.329 7.326 17.692 1.00 52.97 79 LYS A N 1
ATOM 590 C CA . LYS A 1 79 ? -9.110 7.007 19.112 1.00 52.97 79 LYS A CA 1
ATOM 591 C C . LYS A 1 79 ? -8.826 8.248 19.975 1.00 52.97 79 LYS A C 1
ATOM 593 O O . LYS A 1 79 ? -9.084 8.223 21.172 1.00 52.97 79 LYS A O 1
ATOM 598 N N . LYS A 1 80 ? -8.300 9.329 19.388 1.00 52.19 80 LYS A N 1
ATOM 599 C CA . LYS A 1 80 ? -7.963 10.576 20.101 1.00 52.19 80 LYS A CA 1
ATOM 600 C C . LYS A 1 80 ? -9.111 11.588 20.182 1.00 52.19 80 LYS A C 1
ATOM 602 O O . LYS A 1 80 ? -9.014 12.516 20.970 1.00 52.19 80 LYS A O 1
ATOM 607 N N . SER A 1 81 ? -10.172 11.413 19.396 1.00 49.09 81 SER A N 1
ATOM 608 C CA . SER A 1 81 ? -11.350 12.296 19.386 1.00 49.09 81 SER A CA 1
ATOM 609 C C . SER A 1 81 ? -12.435 11.894 20.402 1.00 49.09 81 SER A C 1
ATOM 611 O O . SER A 1 81 ? -13.484 12.531 20.442 1.00 49.09 81 SER A O 1
ATOM 613 N N . GLY A 1 82 ? -12.220 10.832 21.183 1.00 47.47 82 GLY A N 1
ATOM 614 C CA . GLY A 1 82 ? -13.120 10.376 22.250 1.00 47.47 82 GLY A CA 1
ATOM 615 C C . GLY A 1 82 ? -12.581 10.680 23.648 1.00 47.47 82 GLY A C 1
ATOM 616 O O . GLY A 1 82 ? -12.509 9.771 24.472 1.00 47.47 82 GLY A O 1
ATOM 617 N N . SER A 1 83 ? -12.144 11.920 23.880 1.00 39.81 83 SER A N 1
ATOM 618 C CA . SER A 1 83 ? -11.702 12.453 25.174 1.00 39.81 83 SER A CA 1
ATOM 619 C C . SER A 1 83 ? -12.416 13.759 25.464 1.00 39.81 83 SER A C 1
ATOM 621 O O . SER A 1 83 ? -12.635 14.521 24.499 1.00 39.81 83 SER A O 1
#

Secondary structure (DSSP, 8-state):
-HHHHHHHHHHHHHHHHTTTS-SSGGGHHHHHHHHHHHHHHHHHHHHHHHHHHTTSSS-HHHHHHHHHHHTHHHHHHHHHS--

Foldseek 3Di:
DVVVLVVLVVLVVLLVVCVVDPNPPVCSVVSVVVNVVLLVLLLVLCVVCVVVLVPDPDDSVVVSVCSSRPNPVPCVVVVVVPD